Protein AF-A0A959VMY3-F1 (afdb_monomer)

Secondary structure (DSSP, 8-state):
-PPPP--TT----------PPTT-------GGGSS-HHHHHHHTS-SSSTT--S-HHHHHHHHHHHHHHHHHTS---------STTSSHHHHHHHHHHH-

Structure (mmCIF, N/CA/C/O backbone):
data_AF-A0A959VMY3-F1
#
_entry.id   AF-A0A959VMY3-F1
#
loop_
_atom_site.group_PDB
_atom_site.id
_atom_site.type_symbol
_atom_site.label_atom_id
_atom_site.label_alt_id
_atom_site.label_comp_id
_atom_site.label_asym_id
_atom_site.label_entity_id
_atom_site.label_seq_id
_atom_site.pdbx_PDB_ins_code
_atom_site.Cartn_x
_atom_site.Cartn_y
_atom_site.Cartn_z
_atom_site.occupancy
_atom_site.B_iso_or_equiv
_atom_site.auth_seq_id
_atom_site.auth_comp_id
_atom_site.auth_asym_id
_atom_site.auth_atom_id
_atom_site.pdbx_PDB_model_num
ATOM 1 N N . MET A 1 1 ? 7.898 -26.971 -41.465 1.00 43.81 1 MET A N 1
ATOM 2 C CA . MET A 1 1 ? 8.991 -25.988 -41.337 1.00 43.81 1 MET A CA 1
ATOM 3 C C . MET A 1 1 ? 8.464 -24.693 -41.936 1.00 43.81 1 MET A C 1
ATOM 5 O O . MET A 1 1 ? 8.535 -24.526 -43.141 1.00 43.81 1 MET A O 1
ATOM 9 N N . ALA A 1 2 ? 7.748 -23.900 -41.136 1.00 47.84 2 ALA A N 1
ATOM 10 C CA . ALA A 1 2 ? 7.131 -22.653 -41.587 1.00 47.84 2 ALA A CA 1
ATOM 11 C C . ALA A 1 2 ? 8.120 -21.518 -41.306 1.00 47.84 2 ALA A C 1
ATOM 13 O O . ALA A 1 2 ? 8.525 -21.347 -40.156 1.00 47.84 2 ALA A O 1
ATOM 14 N N . GL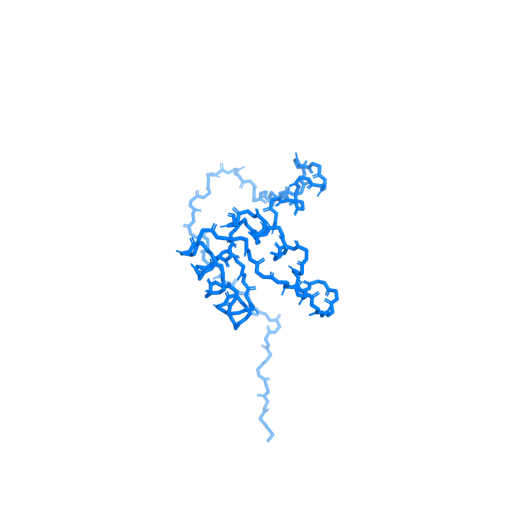U A 1 3 ? 8.557 -20.815 -42.349 1.00 45.34 3 GLU A N 1
ATOM 15 C CA . GLU A 1 3 ? 9.415 -19.640 -42.207 1.00 45.34 3 GLU A CA 1
ATOM 16 C C . GLU A 1 3 ? 8.662 -18.531 -41.462 1.00 45.34 3 GLU A C 1
ATOM 18 O O . GLU A 1 3 ? 7.529 -18.184 -41.799 1.00 45.34 3 GLU A O 1
ATOM 23 N N . LEU A 1 4 ? 9.293 -18.010 -40.410 1.00 60.22 4 LEU A N 1
ATOM 24 C CA . LEU A 1 4 ? 8.824 -16.843 -39.671 1.00 60.22 4 LEU A CA 1
ATOM 25 C C . LEU A 1 4 ? 9.042 -15.590 -40.534 1.00 60.22 4 LEU A C 1
ATOM 27 O O . LEU A 1 4 ? 10.124 -15.445 -41.103 1.00 60.22 4 LEU A O 1
ATOM 31 N N . PRO A 1 5 ? 8.067 -14.671 -40.631 1.00 51.50 5 PRO A N 1
ATOM 32 C CA . PRO A 1 5 ? 8.261 -13.432 -41.371 1.00 51.50 5 PRO A CA 1
ATOM 33 C C . PRO A 1 5 ? 9.288 -12.536 -40.666 1.00 51.50 5 PRO A C 1
ATOM 35 O O . PRO A 1 5 ? 9.206 -12.311 -39.458 1.00 51.50 5 PRO A O 1
ATOM 38 N N . ASP A 1 6 ? 10.239 -12.014 -41.441 1.00 62.25 6 ASP A N 1
ATOM 39 C CA . ASP A 1 6 ? 11.236 -11.041 -40.993 1.00 62.25 6 ASP A CA 1
ATOM 40 C C . ASP A 1 6 ? 10.556 -9.708 -40.628 1.00 62.25 6 ASP A C 1
ATOM 42 O O . ASP A 1 6 ? 9.982 -9.014 -41.470 1.00 62.25 6 ASP A O 1
ATOM 46 N N . ILE A 1 7 ? 10.589 -9.374 -39.337 1.00 61.69 7 ILE A N 1
ATOM 47 C CA . ILE A 1 7 ? 9.989 -8.168 -38.748 1.00 61.69 7 ILE A CA 1
ATOM 48 C C . ILE A 1 7 ? 10.979 -6.996 -38.633 1.00 61.69 7 ILE A C 1
ATOM 50 O O . ILE A 1 7 ? 10.617 -5.954 -38.086 1.00 61.69 7 ILE A O 1
ATOM 54 N N . SER A 1 8 ? 12.199 -7.122 -39.168 1.00 51.56 8 SER A N 1
ATOM 55 C CA . SER A 1 8 ? 13.311 -6.173 -38.975 1.00 51.56 8 SER A CA 1
ATOM 56 C C . SER A 1 8 ? 13.093 -4.763 -39.569 1.00 51.56 8 SER A C 1
ATOM 58 O O . SER A 1 8 ? 13.884 -3.856 -39.334 1.00 51.56 8 SER A O 1
A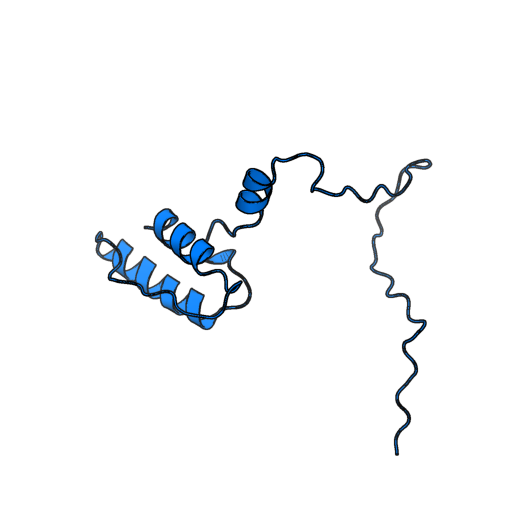TOM 60 N N . GLY A 1 9 ? 11.995 -4.516 -40.294 1.00 47.91 9 GLY A N 1
ATOM 61 C CA . GLY A 1 9 ? 11.716 -3.212 -40.920 1.00 47.91 9 GLY A CA 1
ATOM 62 C C . GLY A 1 9 ? 10.337 -2.616 -40.648 1.00 47.91 9 GLY A C 1
ATOM 63 O O . GLY A 1 9 ? 9.992 -1.595 -41.247 1.00 47.91 9 GLY A O 1
ATOM 64 N N . ARG A 1 10 ? 9.507 -3.230 -39.794 1.00 49.03 10 ARG A N 1
ATOM 65 C CA . ARG A 1 10 ? 8.123 -2.769 -39.605 1.00 49.03 10 ARG A CA 1
ATOM 66 C C . ARG A 1 10 ? 8.086 -1.592 -38.633 1.00 49.03 10 ARG A C 1
ATOM 68 O O . ARG A 1 10 ? 7.921 -1.756 -37.428 1.00 49.03 10 ARG A O 1
ATOM 75 N N . ARG A 1 11 ? 8.253 -0.388 -39.178 1.00 49.00 11 ARG A N 1
ATOM 76 C CA . ARG A 1 11 ? 7.991 0.864 -38.470 1.00 49.00 11 ARG A CA 1
ATOM 77 C C . ARG A 1 11 ? 6.521 0.856 -38.043 1.00 49.00 11 ARG A C 1
ATOM 79 O O . ARG A 1 11 ? 5.631 0.836 -38.887 1.00 49.00 11 ARG A O 1
ATOM 86 N N . ILE A 1 12 ? 6.275 0.768 -36.739 1.00 52.16 12 ILE A N 1
ATOM 87 C CA . ILE A 1 12 ? 4.930 0.876 -36.181 1.00 52.16 12 ILE A CA 1
ATOM 88 C C . ILE A 1 12 ? 4.592 2.362 -36.226 1.00 52.16 12 ILE A C 1
ATOM 90 O O . ILE A 1 12 ? 5.155 3.144 -35.462 1.00 52.16 12 ILE A O 1
ATOM 94 N N . ASP A 1 13 ? 3.734 2.755 -37.164 1.00 45.75 13 ASP A N 1
ATOM 95 C CA . ASP A 1 13 ? 3.171 4.100 -37.205 1.00 45.75 13 ASP A CA 1
ATOM 96 C C . ASP A 1 13 ? 2.230 4.247 -35.995 1.00 45.75 13 ASP A C 1
ATOM 98 O O . ASP A 1 13 ? 1.036 3.956 -36.056 1.00 45.75 13 ASP A O 1
ATOM 102 N N . LEU A 1 14 ? 2.793 4.628 -34.844 1.00 47.72 14 LEU A N 1
ATOM 103 C CA . LEU A 1 14 ? 2.027 5.160 -33.723 1.00 47.72 14 LEU A CA 1
ATOM 104 C C . LEU A 1 14 ? 1.444 6.483 -34.215 1.00 47.72 14 LEU A C 1
ATOM 106 O O . LEU A 1 14 ? 2.169 7.467 -34.333 1.00 47.72 14 LEU A O 1
ATOM 110 N N . GLY A 1 15 ? 0.165 6.472 -34.588 1.00 41.91 15 GLY A N 1
ATOM 111 C CA . GLY A 1 15 ? -0.552 7.652 -35.056 1.00 41.91 15 GLY A CA 1
ATOM 112 C C . GLY A 1 15 ? -0.523 8.759 -34.007 1.00 41.91 15 GLY A C 1
ATOM 113 O O . GLY A 1 15 ? -1.352 8.784 -33.102 1.00 41.91 15 GLY A O 1
ATOM 114 N N . VAL A 1 16 ? 0.435 9.674 -34.139 1.00 51.47 16 VAL A N 1
ATOM 115 C CA . VAL A 1 16 ? 0.421 10.984 -33.492 1.00 51.47 16 VAL A CA 1
ATOM 116 C C . VAL A 1 16 ? -0.057 11.973 -34.552 1.00 51.47 16 VAL A C 1
ATOM 118 O O . VAL A 1 16 ? 0.721 12.731 -35.121 1.00 51.47 16 VAL A O 1
ATOM 121 N N . GLU A 1 17 ? -1.344 11.906 -34.896 1.00 48.12 17 GLU A N 1
ATOM 122 C CA . GLU A 1 17 ? -1.984 12.927 -35.731 1.00 48.12 17 GLU A CA 1
ATOM 123 C C . GLU A 1 17 ? -2.307 14.139 -34.850 1.00 48.12 17 GLU A C 1
ATOM 125 O O . GLU A 1 17 ? -3.426 14.333 -34.383 1.00 48.12 17 GLU A O 1
ATOM 130 N N . GLY A 1 18 ? -1.277 14.932 -34.569 1.00 49.56 18 GLY A N 1
ATOM 131 C CA . GLY A 1 18 ? -1.395 16.271 -34.010 1.00 49.56 18 GLY A CA 1
ATOM 132 C C . GLY A 1 18 ? -0.593 17.217 -34.889 1.00 49.56 18 GLY A C 1
ATOM 133 O O . GLY A 1 18 ? 0.588 16.977 -35.121 1.00 49.56 18 GLY A O 1
ATOM 134 N N . ASP A 1 19 ? -1.248 18.252 -35.407 1.00 55.41 19 ASP A N 1
ATOM 135 C CA . ASP A 1 19 ? -0.644 19.322 -36.203 1.00 55.41 19 ASP A CA 1
ATOM 136 C C . ASP A 1 19 ? 0.524 19.959 -35.428 1.00 55.41 19 ASP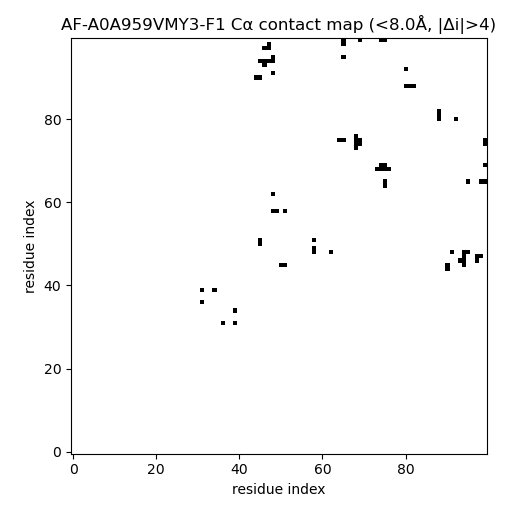 A C 1
ATOM 138 O O . ASP A 1 19 ? 0.316 20.712 -34.474 1.00 55.41 19 ASP A O 1
ATOM 142 N N . LEU A 1 20 ? 1.765 19.602 -35.783 1.00 52.88 20 LEU A N 1
ATOM 143 C CA . LEU A 1 20 ? 2.944 20.289 -35.265 1.00 52.88 20 LEU A CA 1
ATOM 144 C C . LEU A 1 20 ? 3.039 21.652 -35.963 1.00 52.88 20 LEU A C 1
ATOM 146 O O . LEU A 1 20 ? 3.073 21.693 -37.196 1.00 52.88 20 LEU A O 1
ATOM 150 N N . PRO A 1 21 ? 3.155 22.767 -35.219 1.00 55.97 21 PRO A N 1
ATOM 151 C CA . PRO A 1 21 ? 3.376 24.062 -35.839 1.00 55.97 21 PRO A CA 1
ATOM 152 C C . PRO A 1 21 ? 4.680 24.033 -36.660 1.00 55.97 21 PRO A C 1
ATOM 154 O O . PRO A 1 21 ? 5.679 23.451 -36.218 1.00 55.97 21 PRO A O 1
ATOM 157 N N . PRO A 1 22 ? 4.708 24.658 -37.851 1.00 55.50 22 PRO A N 1
ATOM 158 C CA . PRO A 1 22 ? 5.876 24.627 -38.721 1.00 55.50 22 PRO A CA 1
ATOM 159 C C . PRO A 1 22 ? 7.075 25.281 -38.021 1.00 55.50 22 PRO A C 1
ATOM 161 O O . PRO A 1 22 ? 7.045 26.467 -37.697 1.00 55.50 22 PRO A O 1
ATOM 164 N N . GLY A 1 23 ? 8.127 24.492 -37.782 1.00 60.94 23 GLY A N 1
ATOM 165 C CA . GLY A 1 23 ? 9.346 24.912 -37.077 1.00 60.94 23 GLY A CA 1
ATOM 166 C C . GLY A 1 23 ? 9.509 24.354 -35.658 1.00 60.94 23 GLY A C 1
ATOM 167 O O . GLY A 1 23 ? 10.525 24.632 -35.024 1.00 60.94 23 GLY A O 1
ATOM 168 N N . ALA A 1 24 ? 8.560 23.562 -35.154 1.00 56.19 24 ALA A N 1
ATOM 169 C CA . ALA A 1 24 ? 8.766 22.791 -33.933 1.00 56.19 24 ALA A CA 1
ATOM 170 C C . ALA A 1 24 ? 9.557 21.512 -34.248 1.00 56.19 24 ALA A C 1
ATOM 172 O O . ALA A 1 24 ? 9.033 20.558 -34.821 1.00 56.19 24 ALA A O 1
ATOM 173 N N . GLU A 1 25 ? 10.833 21.495 -33.872 1.00 52.78 25 GLU A N 1
ATOM 174 C CA . GLU A 1 25 ? 11.605 20.256 -33.766 1.00 52.78 25 GLU A CA 1
ATOM 175 C C . GLU A 1 25 ? 10.905 19.344 -32.739 1.00 52.78 25 GLU A C 1
ATOM 177 O O . GLU A 1 25 ? 10.522 19.838 -31.672 1.00 52.78 25 GLU A O 1
ATOM 182 N N . PRO A 1 26 ? 10.720 18.037 -32.999 1.00 54.94 26 PRO A N 1
ATOM 183 C CA . PRO A 1 26 ? 10.197 17.121 -31.995 1.00 54.94 26 PRO A CA 1
ATOM 184 C C . PRO A 1 26 ? 11.198 17.022 -30.837 1.00 54.94 26 PRO A C 1
ATOM 186 O O . PRO A 1 26 ? 12.131 16.220 -30.855 1.00 54.94 26 PRO A O 1
ATOM 189 N N . SER A 1 27 ? 11.014 17.849 -29.809 1.00 53.62 27 SER A N 1
ATOM 190 C CA . SER A 1 27 ? 11.748 17.714 -28.561 1.00 53.62 27 SER A CA 1
ATOM 191 C C . SER A 1 27 ? 11.143 16.558 -27.783 1.00 53.62 27 SER A C 1
ATOM 193 O O . SER A 1 27 ? 10.036 16.653 -27.250 1.00 53.62 27 SER A O 1
ATOM 195 N N . VAL A 1 28 ? 11.890 15.459 -27.691 1.00 61.34 28 VAL A N 1
ATOM 196 C CA . VAL A 1 28 ? 11.674 14.465 -26.642 1.00 61.34 28 VAL A CA 1
ATOM 197 C C . VAL A 1 28 ? 11.887 15.201 -25.323 1.00 61.34 28 VAL A C 1
ATOM 199 O O . VAL A 1 28 ? 13.020 15.427 -24.902 1.00 61.34 28 VAL A O 1
ATOM 202 N N . HIS A 1 29 ? 10.798 15.653 -24.704 1.00 55.38 29 HIS A N 1
ATOM 203 C CA . HIS A 1 29 ? 10.843 16.182 -23.353 1.00 55.38 29 HIS A CA 1
ATOM 204 C C . HIS A 1 29 ? 11.181 15.010 -22.437 1.00 55.38 29 HIS A C 1
ATOM 206 O O . HIS A 1 29 ? 10.308 14.228 -22.062 1.00 55.38 29 HIS A O 1
ATOM 212 N N . ASP A 1 30 ? 12.463 14.854 -22.109 1.00 50.44 30 ASP A N 1
ATOM 213 C CA . ASP A 1 30 ? 12.856 13.987 -21.012 1.00 50.44 30 ASP A CA 1
ATOM 214 C C . ASP A 1 30 ? 12.287 14.617 -19.739 1.00 50.44 30 ASP A C 1
ATOM 216 O O . ASP A 1 30 ? 12.830 15.583 -19.199 1.00 50.44 30 ASP A O 1
ATOM 220 N N . ALA A 1 31 ? 11.149 14.096 -19.274 1.00 55.53 31 ALA A N 1
ATOM 221 C CA . ALA A 1 31 ? 10.502 14.531 -18.038 1.00 55.53 31 ALA A CA 1
ATOM 222 C C . ALA A 1 31 ? 11.441 14.432 -16.813 1.00 55.53 31 ALA A C 1
ATOM 224 O O . ALA A 1 31 ? 11.134 14.976 -15.756 1.00 55.53 31 ALA A O 1
ATOM 225 N N . ARG A 1 32 ? 12.609 13.783 -16.959 1.00 54.28 32 ARG A N 1
ATOM 226 C CA . ARG A 1 32 ? 13.691 13.732 -15.969 1.00 54.28 32 ARG A CA 1
ATOM 227 C C . ARG A 1 32 ? 14.384 15.069 -15.705 1.00 54.28 32 ARG A C 1
ATOM 229 O O . ARG A 1 32 ? 15.000 15.209 -14.658 1.00 54.28 32 ARG A O 1
ATOM 236 N N . ALA A 1 33 ? 14.328 16.044 -16.612 1.00 53.62 33 ALA A N 1
ATOM 237 C CA . ALA A 1 33 ? 15.198 17.222 -16.513 1.00 53.62 33 ALA A CA 1
ATOM 238 C C . ALA A 1 33 ? 14.746 18.290 -15.492 1.00 53.62 33 ALA A C 1
ATOM 240 O O . ALA A 1 33 ? 15.498 19.231 -15.244 1.00 53.62 33 ALA A O 1
ATOM 241 N N . ALA A 1 34 ? 13.541 18.184 -14.918 1.00 59.31 34 ALA A N 1
ATOM 242 C CA . ALA A 1 34 ? 12.938 19.274 -14.139 1.00 59.31 34 ALA A CA 1
ATOM 243 C C . ALA A 1 34 ? 12.753 18.993 -12.638 1.00 59.31 34 ALA A C 1
ATOM 245 O O . ALA A 1 34 ? 12.551 19.941 -11.881 1.00 59.31 34 ALA A O 1
ATOM 246 N N . LEU A 1 35 ? 12.819 17.735 -12.193 1.00 56.59 35 LEU A N 1
ATOM 247 C CA . LEU A 1 35 ? 12.516 17.355 -10.810 1.00 56.59 35 LEU A CA 1
ATOM 248 C C . LEU A 1 35 ? 13.721 16.666 -10.157 1.00 56.59 35 LEU A C 1
ATOM 250 O O . LEU A 1 35 ? 14.350 15.826 -10.800 1.00 56.59 35 LEU A O 1
ATOM 254 N N . PRO A 1 36 ? 14.039 16.967 -8.884 1.00 73.50 36 PRO A N 1
ATOM 255 C CA . PRO A 1 36 ? 14.953 16.148 -8.095 1.00 73.50 36 PRO A CA 1
ATOM 256 C C . PRO A 1 36 ? 14.542 14.670 -8.167 1.00 73.50 36 PRO A C 1
ATOM 258 O O . PRO A 1 36 ? 13.353 14.368 -8.067 1.00 73.50 36 PRO A O 1
ATOM 261 N N . ASP A 1 37 ? 15.497 13.741 -8.270 1.00 64.81 37 ASP A N 1
ATOM 262 C CA . ASP A 1 37 ? 15.223 12.297 -8.430 1.00 64.81 37 ASP A CA 1
ATOM 263 C C . ASP A 1 37 ? 14.216 11.740 -7.404 1.00 64.81 37 ASP A C 1
ATOM 265 O O . ASP A 1 37 ? 13.401 10.879 -7.724 1.00 64.81 37 ASP A O 1
ATOM 269 N N . GLN A 1 38 ? 14.223 12.265 -6.173 1.00 63.41 38 GLN A N 1
ATOM 270 C CA . GLN A 1 38 ? 13.261 11.890 -5.128 1.00 63.41 38 GLN A CA 1
ATOM 271 C C . GLN A 1 38 ? 11.826 12.354 -5.411 1.00 63.41 38 GLN A C 1
ATOM 273 O O . GLN A 1 38 ? 10.869 11.683 -5.025 1.00 63.41 38 GLN A O 1
ATOM 278 N N . GLU A 1 39 ? 11.663 13.515 -6.036 1.00 62.72 39 GLU A N 1
ATOM 279 C CA . GLU A 1 39 ? 10.362 14.085 -6.384 1.00 62.72 39 GLU A CA 1
ATOM 280 C C . GLU A 1 39 ? 9.775 13.375 -7.606 1.00 62.72 39 GLU A C 1
ATOM 282 O O . GLU A 1 39 ? 8.589 13.038 -7.617 1.00 62.72 39 GLU A O 1
ATOM 287 N N . LEU A 1 40 ? 10.629 13.013 -8.566 1.00 64.50 40 LEU A N 1
ATOM 288 C CA . LEU A 1 40 ? 10.247 12.168 -9.693 1.00 64.50 40 LEU A CA 1
ATOM 289 C C . LEU A 1 40 ? 9.838 10.758 -9.232 1.00 64.50 40 LEU A C 1
ATOM 291 O O . LEU A 1 40 ? 8.787 10.260 -9.627 1.00 64.50 40 LEU A O 1
ATOM 295 N N . ASP A 1 41 ? 10.612 10.133 -8.341 1.00 68.50 41 ASP A N 1
ATOM 296 C CA . ASP A 1 41 ? 10.304 8.802 -7.800 1.00 68.50 41 ASP A CA 1
ATOM 297 C C . ASP A 1 41 ? 9.021 8.787 -6.946 1.00 68.50 41 ASP A C 1
ATOM 299 O O . ASP A 1 41 ? 8.315 7.781 -6.889 1.00 68.50 41 ASP A O 1
ATOM 303 N N . ARG A 1 42 ? 8.660 9.910 -6.309 1.00 68.31 42 ARG A N 1
ATOM 304 C CA . ARG A 1 42 ? 7.335 10.075 -5.685 1.00 68.31 42 ARG A CA 1
ATOM 305 C C . ARG A 1 42 ? 6.230 10.215 -6.725 1.00 68.31 42 ARG A C 1
ATOM 307 O O . ARG A 1 42 ? 5.206 9.560 -6.577 1.00 68.31 42 ARG A O 1
ATOM 314 N N . SER A 1 43 ? 6.447 11.012 -7.770 1.00 69.69 43 SER A N 1
ATOM 315 C CA . SER A 1 43 ? 5.471 11.214 -8.848 1.00 69.69 43 SER A CA 1
ATOM 316 C C . SER A 1 43 ? 5.158 9.935 -9.633 1.00 69.69 43 SER A C 1
ATOM 318 O O . SER A 1 43 ? 4.082 9.840 -10.216 1.00 69.69 43 SER A O 1
ATOM 320 N N . LEU A 1 44 ? 6.084 8.973 -9.682 1.00 79.31 44 LEU A N 1
ATOM 321 C CA . LEU A 1 44 ? 5.896 7.694 -10.375 1.00 79.31 44 LEU A CA 1
ATOM 322 C C . LEU A 1 44 ? 5.189 6.633 -9.523 1.00 79.31 44 LEU A C 1
ATOM 324 O O . LEU A 1 44 ? 4.788 5.594 -10.051 1.00 79.31 44 LEU A O 1
ATOM 328 N N . ARG A 1 45 ? 5.052 6.849 -8.208 1.00 85.31 45 ARG A N 1
ATOM 329 C CA . ARG A 1 45 ? 4.340 5.904 -7.346 1.00 85.31 45 ARG 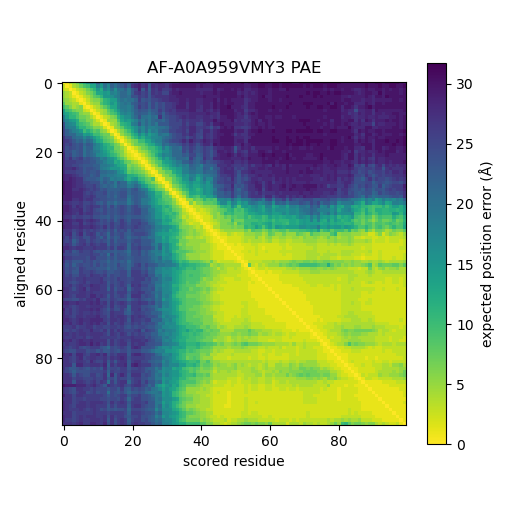A CA 1
ATOM 330 C C . ARG A 1 45 ? 2.835 6.135 -7.476 1.00 85.31 45 ARG A C 1
ATOM 332 O O . ARG A 1 45 ? 2.392 7.270 -7.322 1.00 85.31 45 ARG A O 1
ATOM 339 N N . PRO A 1 46 ? 2.051 5.072 -7.705 1.00 86.44 46 PRO A N 1
ATOM 340 C CA . PRO A 1 46 ? 0.601 5.183 -7.738 1.00 86.44 46 PRO A CA 1
ATOM 341 C C . PRO A 1 46 ? 0.080 5.728 -6.396 1.00 86.44 46 PRO A C 1
ATOM 343 O O . PRO A 1 46 ? 0.479 5.205 -5.350 1.00 86.44 46 PRO A O 1
ATOM 346 N N . PRO A 1 47 ? -0.751 6.788 -6.408 1.00 87.06 47 PRO A N 1
ATOM 347 C CA . PRO A 1 47 ? -1.246 7.417 -5.187 1.00 87.06 47 PRO A CA 1
ATOM 348 C C . PRO A 1 47 ? -2.406 6.643 -4.558 1.00 87.06 47 PRO A C 1
ATOM 350 O O . PRO A 1 47 ? -2.596 6.730 -3.348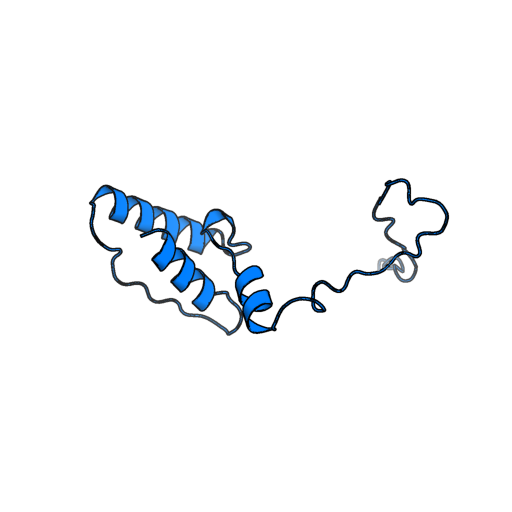 1.00 87.06 47 PRO A O 1
ATOM 353 N N . THR A 1 48 ? -3.158 5.886 -5.360 1.00 91.88 48 THR A N 1
ATOM 354 C CA . THR A 1 48 ? -4.283 5.066 -4.902 1.00 91.88 48 THR A CA 1
ATOM 355 C C . THR A 1 48 ? -4.100 3.608 -5.296 1.00 91.88 48 THR A C 1
ATOM 357 O O . THR A 1 48 ? -3.303 3.266 -6.178 1.00 91.88 48 THR A O 1
ATOM 360 N N . LEU A 1 49 ? -4.876 2.734 -4.662 1.00 92.06 49 LEU A N 1
ATOM 361 C CA . LEU A 1 49 ? -4.906 1.317 -4.987 1.00 92.06 49 LEU A CA 1
ATOM 362 C C . LEU A 1 49 ? -5.434 1.071 -6.404 1.00 92.06 49 LEU A C 1
ATOM 364 O O . LEU A 1 49 ? -4.968 0.152 -7.074 1.00 92.06 49 LEU A O 1
ATOM 368 N N . ALA A 1 50 ? -6.342 1.926 -6.885 1.00 89.88 50 ALA A N 1
ATOM 369 C CA . ALA A 1 50 ? -6.877 1.870 -8.245 1.00 89.88 50 ALA A CA 1
ATOM 370 C C . ALA A 1 50 ? -5.827 2.214 -9.318 1.00 89.88 50 ALA A C 1
ATOM 372 O O . ALA A 1 50 ? -5.903 1.707 -10.436 1.00 89.88 50 ALA A O 1
ATOM 373 N N . ASP A 1 51 ? -4.823 3.025 -8.972 1.00 90.19 51 ASP A N 1
ATOM 374 C CA . ASP A 1 51 ? -3.712 3.375 -9.866 1.00 90.19 51 ASP A CA 1
ATOM 375 C C . ASP A 1 51 ? -2.609 2.298 -9.888 1.00 90.19 51 ASP A C 1
ATOM 377 O O . ASP A 1 51 ? -1.672 2.364 -10.691 1.00 90.19 51 ASP A O 1
ATOM 381 N N . PHE A 1 52 ? -2.680 1.292 -9.007 1.00 91.44 52 PHE A N 1
ATOM 382 C CA . PHE A 1 52 ? -1.678 0.234 -8.921 1.00 91.44 52 PHE A CA 1
ATOM 383 C C . PHE A 1 52 ? -1.896 -0.838 -10.001 1.00 91.44 52 PHE A C 1
ATOM 385 O O . PHE A 1 52 ? -2.781 -1.687 -9.919 1.00 91.44 52 PHE A O 1
ATOM 392 N N . VAL A 1 53 ? -1.040 -0.832 -11.024 1.00 86.56 53 VAL A N 1
ATOM 393 C CA . VAL A 1 53 ? -1.149 -1.735 -12.181 1.00 86.56 53 VAL A CA 1
ATOM 394 C C . VAL A 1 53 ? -0.464 -3.097 -11.977 1.00 86.56 53 VAL A C 1
ATOM 396 O O . VAL A 1 53 ? 0.497 -3.239 -11.221 1.00 86.56 53 VAL A O 1
ATOM 399 N N . ASN A 1 54 ? -0.906 -4.098 -12.748 1.00 82.31 54 ASN A N 1
ATOM 400 C CA . ASN A 1 54 ? -0.274 -5.419 -12.927 1.00 82.31 54 ASN A CA 1
ATOM 401 C C . ASN A 1 54 ? -0.296 -6.407 -11.743 1.00 82.31 54 ASN A C 1
ATOM 403 O O . ASN A 1 54 ? 0.353 -7.448 -11.826 1.00 82.31 54 ASN A O 1
ATOM 407 N N . GLN A 1 55 ? -1.068 -6.169 -10.679 1.00 88.25 55 GLN A N 1
ATOM 408 C CA . GLN A 1 55 ? -1.246 -7.149 -9.591 1.00 88.25 55 GLN A CA 1
ATOM 409 C C . GLN A 1 55 ? -2.700 -7.213 -9.096 1.00 88.25 55 GLN A C 1
ATOM 411 O O . GLN A 1 55 ? -2.943 -7.166 -7.893 1.00 88.25 55 GLN A O 1
ATOM 416 N N . ALA A 1 56 ? -3.648 -7.367 -10.032 1.00 89.50 56 ALA A N 1
ATOM 417 C CA . ALA A 1 56 ? -5.096 -7.323 -9.779 1.00 89.50 56 ALA A CA 1
ATOM 418 C C . ALA A 1 56 ? -5.539 -8.184 -8.584 1.00 89.50 56 ALA A C 1
ATOM 420 O O . ALA A 1 56 ? -6.249 -7.719 -7.708 1.00 89.50 56 ALA A O 1
ATOM 421 N N . GLN A 1 57 ? -5.042 -9.419 -8.481 1.00 90.81 57 GLN A N 1
ATOM 422 C C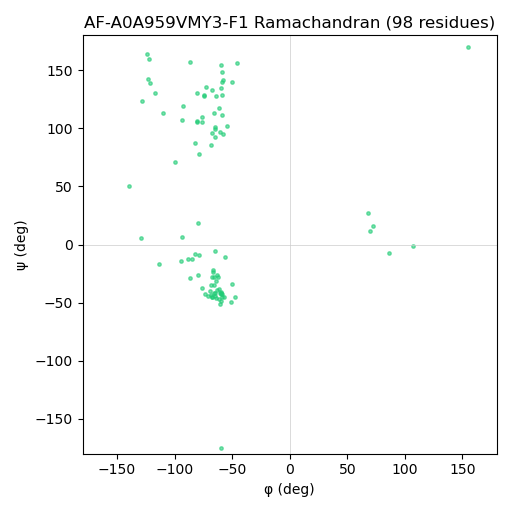A . GLN A 1 57 ? -5.410 -10.301 -7.371 1.00 90.81 57 GLN A CA 1
ATOM 423 C C . GLN A 1 57 ? -5.044 -9.719 -5.994 1.00 90.81 57 GLN A C 1
ATOM 425 O O . GLN A 1 57 ? -5.822 -9.835 -5.049 1.00 90.81 57 GLN A O 1
ATOM 430 N N . VAL A 1 58 ? -3.856 -9.122 -5.870 1.00 90.69 58 VAL A N 1
ATOM 431 C CA . VAL A 1 58 ? -3.370 -8.554 -4.604 1.00 90.69 58 VAL A CA 1
ATOM 432 C C . VAL A 1 58 ? -4.107 -7.256 -4.298 1.00 90.69 58 VAL A C 1
ATOM 434 O O . VAL A 1 58 ? -4.515 -7.048 -3.157 1.00 90.69 58 VAL A O 1
ATOM 437 N N . THR A 1 59 ? -4.309 -6.406 -5.306 1.00 91.69 59 THR A N 1
ATOM 438 C CA . THR A 1 59 ? -5.044 -5.146 -5.149 1.00 91.69 59 THR A CA 1
ATOM 439 C C . THR A 1 59 ? -6.507 -5.390 -4.798 1.00 91.69 59 THR A C 1
ATOM 441 O O . THR A 1 59 ? -7.009 -4.750 -3.885 1.00 91.69 59 THR A O 1
ATOM 444 N N . ASP A 1 60 ? -7.171 -6.364 -5.422 1.00 93.31 60 ASP A N 1
ATOM 445 C CA . ASP A 1 60 ? -8.575 -6.687 -5.147 1.00 93.31 60 ASP A CA 1
ATOM 446 C C . ASP A 1 60 ? -8.757 -7.210 -3.719 1.00 93.31 60 ASP A C 1
ATOM 448 O O . ASP A 1 60 ? -9.662 -6.787 -3.000 1.00 93.31 60 ASP A O 1
ATOM 452 N N . GLN A 1 61 ? -7.873 -8.108 -3.270 1.00 92.94 61 GLN A N 1
ATOM 453 C CA . GLN A 1 61 ? -7.895 -8.592 -1.888 1.00 92.94 61 GLN A CA 1
ATOM 454 C C . GLN A 1 61 ? -7.667 -7.454 -0.895 1.00 92.94 61 GLN A C 1
ATOM 456 O O . GLN A 1 61 ? -8.405 -7.329 0.082 1.00 92.94 61 GLN A O 1
ATOM 461 N N . LEU A 1 62 ? -6.663 -6.615 -1.149 1.00 93.88 62 LEU A N 1
ATOM 462 C CA . LEU A 1 62 ? -6.343 -5.486 -0.286 1.00 93.88 62 LEU A CA 1
ATOM 463 C C . LEU A 1 62 ? -7.492 -4.470 -0.227 1.00 93.88 62 LEU A C 1
ATOM 465 O O . LEU A 1 62 ? -7.811 -4.004 0.864 1.00 93.88 62 LEU A O 1
ATOM 469 N N . ALA A 1 63 ? -8.162 -4.203 -1.350 1.00 94.31 63 ALA A N 1
ATOM 470 C CA . ALA A 1 63 ? -9.332 -3.330 -1.413 1.00 94.31 63 ALA A CA 1
ATOM 471 C C . ALA A 1 63 ? -10.456 -3.838 -0.500 1.00 94.31 63 ALA A C 1
ATOM 473 O O . ALA A 1 63 ? -11.016 -3.073 0.280 1.00 94.31 63 ALA A O 1
ATOM 474 N N . VAL A 1 64 ? -10.740 -5.146 -0.529 1.00 95.00 64 VAL A N 1
ATOM 475 C CA . VAL A 1 64 ? -11.741 -5.761 0.358 1.00 95.00 64 VAL A CA 1
ATOM 476 C C . VAL A 1 64 ? -11.368 -5.581 1.832 1.00 95.00 64 VAL A C 1
ATOM 478 O O . VAL A 1 64 ? -12.240 -5.271 2.643 1.00 95.00 64 VAL A O 1
ATOM 481 N N . PHE A 1 65 ? -10.092 -5.746 2.197 1.00 94.31 65 PHE A N 1
ATOM 482 C CA . PHE A 1 65 ? -9.649 -5.560 3.582 1.00 94.31 65 PHE A CA 1
ATOM 483 C C . PHE A 1 65 ? -9.732 -4.100 4.040 1.00 94.31 65 PHE A C 1
ATOM 485 O O . PHE A 1 65 ? -10.216 -3.851 5.145 1.00 94.31 65 PHE A O 1
ATOM 492 N N . ILE A 1 66 ? -9.303 -3.155 3.199 1.00 94.31 66 ILE A N 1
ATOM 493 C CA . ILE A 1 66 ? -9.381 -1.714 3.478 1.00 94.31 66 ILE A CA 1
ATOM 494 C C . ILE A 1 66 ? -10.840 -1.300 3.668 1.00 94.31 66 ILE A C 1
ATOM 496 O O . ILE A 1 66 ? -11.185 -0.731 4.702 1.00 94.31 66 ILE A O 1
ATOM 500 N N . GLU A 1 67 ? -11.723 -1.656 2.736 1.00 94.81 67 GLU A N 1
ATOM 501 C CA . GLU A 1 67 ? -13.146 -1.314 2.828 1.00 94.81 67 GLU A CA 1
ATOM 502 C C . GLU A 1 67 ? -13.807 -1.937 4.063 1.00 94.81 67 GLU A C 1
ATOM 504 O O . GLU A 1 67 ? -14.594 -1.286 4.754 1.00 94.81 67 GLU A O 1
ATOM 509 N N . ALA A 1 68 ? -13.440 -3.172 4.413 1.00 95.19 68 ALA A N 1
ATOM 510 C CA . ALA A 1 68 ? -13.938 -3.811 5.622 1.00 95.19 68 ALA A CA 1
ATOM 511 C C . ALA A 1 68 ? -13.453 -3.106 6.902 1.00 95.19 68 ALA A C 1
ATOM 513 O O . ALA A 1 68 ? -14.244 -2.958 7.835 1.00 95.19 68 ALA A O 1
ATOM 514 N N . ALA A 1 69 ? -12.184 -2.691 6.975 1.00 95.62 69 ALA A N 1
ATOM 515 C CA . ALA A 1 69 ? -11.626 -1.982 8.129 1.00 95.62 69 ALA A CA 1
ATOM 516 C C . ALA A 1 69 ? -12.244 -0.580 8.280 1.00 95.62 69 ALA A C 1
ATOM 518 O O . ALA A 1 69 ? -12.743 -0.227 9.352 1.00 95.62 69 ALA A O 1
ATOM 519 N N . ARG A 1 70 ? -12.352 0.165 7.171 1.00 94.19 70 ARG A N 1
ATOM 520 C CA . ARG A 1 70 ? -13.031 1.470 7.115 1.00 94.19 70 ARG A CA 1
ATOM 521 C C . ARG A 1 70 ? -14.497 1.369 7.526 1.00 94.19 70 ARG A C 1
ATOM 523 O O . ARG A 1 70 ? -14.963 2.186 8.316 1.00 94.19 70 ARG A O 1
ATOM 530 N N . GLY A 1 71 ? -15.209 0.339 7.065 1.00 96.06 71 GLY A N 1
ATOM 531 C CA . GLY A 1 71 ? -16.600 0.083 7.447 1.00 96.06 71 GLY A CA 1
ATOM 532 C C . GLY A 1 71 ? -16.792 -0.195 8.943 1.00 96.06 71 GLY A C 1
ATOM 533 O O . GLY A 1 71 ? -17.853 0.103 9.490 1.00 96.06 71 GLY A O 1
ATOM 534 N N . ARG A 1 72 ? -15.767 -0.729 9.618 1.00 96.38 72 ARG A N 1
ATOM 535 C CA . ARG A 1 72 ? -15.752 -0.941 11.075 1.00 96.38 72 ARG A CA 1
ATOM 536 C C . ARG A 1 72 ? -15.232 0.271 11.858 1.00 96.38 72 ARG A C 1
ATOM 538 O O . ARG A 1 72 ? -15.425 0.321 13.069 1.00 96.38 72 ARG A O 1
ATOM 545 N N . GLY A 1 73 ? -14.621 1.251 11.188 1.00 94.94 73 GLY A N 1
ATOM 546 C CA . GLY A 1 73 ? -13.999 2.411 11.830 1.00 94.94 73 GLY A CA 1
ATOM 547 C C . GLY A 1 73 ? -12.752 2.050 12.641 1.00 94.94 73 GLY A C 1
ATOM 548 O O . GLY A 1 73 ? -12.437 2.732 13.615 1.00 94.94 73 GLY A O 1
ATOM 549 N N . GLU A 1 74 ? -12.065 0.972 12.266 1.00 94.81 74 GLU A N 1
ATOM 550 C CA . GLU A 1 74 ? -10.854 0.498 12.932 1.00 94.81 74 GLU A CA 1
ATOM 551 C C . GLU A 1 74 ? -9.671 0.434 11.954 1.00 94.81 74 GLU A C 1
ATOM 553 O O . GLU A 1 74 ? -9.877 0.397 10.737 1.00 94.81 74 GLU A O 1
ATOM 558 N N . PRO A 1 75 ? -8.424 0.433 12.458 1.00 93.06 75 PRO A N 1
ATOM 559 C CA . PRO A 1 75 ? -7.252 0.262 11.612 1.00 93.06 75 PRO A CA 1
ATOM 560 C C . PRO A 1 75 ? -7.282 -1.067 10.854 1.00 93.06 75 PRO A C 1
ATOM 562 O O . PRO A 1 75 ? -7.857 -2.051 11.317 1.00 93.06 75 PRO A O 1
ATOM 565 N N . LEU A 1 76 ? -6.591 -1.111 9.715 1.00 93.25 76 LEU A N 1
ATOM 566 C CA . LEU A 1 76 ? -6.337 -2.356 9.008 1.00 93.25 76 LEU A CA 1
ATOM 567 C C . LEU A 1 76 ? -5.598 -3.315 9.946 1.00 93.25 76 LEU A C 1
ATOM 569 O O . LEU A 1 76 ? -4.696 -2.905 10.685 1.00 93.25 76 LEU A O 1
ATOM 573 N N . ASP A 1 77 ? -5.950 -4.594 9.872 1.00 88.12 77 ASP A N 1
ATOM 574 C CA . ASP A 1 77 ? -5.190 -5.656 10.520 1.00 88.12 77 ASP A CA 1
ATOM 575 C C . ASP A 1 77 ? -3.738 -5.714 9.996 1.00 88.12 77 ASP A C 1
ATOM 577 O O . ASP A 1 77 ? -3.252 -4.885 9.223 1.00 88.12 77 ASP A O 1
ATOM 581 N N . HIS A 1 78 ? -2.984 -6.714 10.437 1.00 92.50 78 HIS A N 1
ATOM 582 C CA . HIS A 1 78 ? -1.570 -6.830 10.099 1.00 92.50 78 HIS A CA 1
ATOM 583 C C . HIS A 1 78 ? -1.374 -7.285 8.648 1.00 92.50 78 HIS A C 1
ATOM 585 O O . HIS A 1 78 ? -1.890 -8.323 8.235 1.00 92.50 78 HIS A O 1
ATOM 591 N N . VAL A 1 79 ? -0.554 -6.547 7.894 1.00 91.50 79 VAL A N 1
ATOM 592 C CA . VAL A 1 79 ? -0.218 -6.860 6.498 1.00 91.50 79 VAL A CA 1
ATOM 593 C C . VAL A 1 79 ? 1.277 -7.136 6.356 1.00 91.50 79 VAL A C 1
ATOM 595 O O . VAL A 1 79 ? 2.113 -6.340 6.779 1.00 91.50 79 VAL A O 1
ATOM 598 N N . LEU A 1 80 ? 1.619 -8.252 5.706 1.00 93.81 80 LEU A N 1
ATOM 599 C CA . LEU A 1 80 ? 2.983 -8.583 5.297 1.00 93.81 80 LEU A CA 1
ATOM 600 C C . LEU A 1 80 ? 3.100 -8.505 3.772 1.00 93.81 80 LEU A C 1
ATOM 602 O O . LEU A 1 80 ? 2.543 -9.332 3.055 1.00 93.81 80 LEU A O 1
ATOM 606 N N . LEU A 1 81 ? 3.878 -7.545 3.274 1.00 92.25 81 LEU A N 1
ATOM 607 C CA . LEU A 1 81 ? 4.181 -7.417 1.848 1.00 92.25 81 LEU A CA 1
ATOM 608 C C . LEU A 1 81 ? 5.496 -8.139 1.534 1.00 92.25 81 LEU A C 1
ATOM 610 O O . LEU A 1 81 ? 6.576 -7.658 1.882 1.00 92.25 81 LEU A O 1
ATOM 614 N N . ALA A 1 82 ? 5.418 -9.286 0.859 1.00 92.50 82 ALA A N 1
ATOM 615 C CA . ALA A 1 82 ? 6.570 -10.128 0.539 1.00 92.50 82 ALA A CA 1
ATOM 616 C C . ALA A 1 82 ? 6.706 -10.364 -0.972 1.00 92.50 82 ALA A C 1
ATOM 618 O O . ALA A 1 82 ? 5.719 -10.530 -1.681 1.00 92.50 82 ALA A O 1
ATOM 619 N N . GLY A 1 83 ? 7.946 -10.386 -1.469 1.00 89.50 83 GLY A N 1
ATOM 620 C CA . GLY A 1 83 ? 8.242 -10.699 -2.868 1.00 89.50 83 GLY A CA 1
ATOM 621 C C . GLY A 1 83 ? 9.560 -10.099 -3.379 1.00 89.50 83 GLY A C 1
ATOM 622 O O . GLY A 1 83 ? 10.147 -9.245 -2.701 1.00 89.50 83 GLY A O 1
ATOM 623 N N . PRO A 1 84 ? 10.015 -10.508 -4.581 1.00 90.62 84 PRO A N 1
ATOM 624 C CA . PRO A 1 84 ? 11.189 -9.966 -5.278 1.00 90.62 84 PRO A CA 1
ATOM 625 C C . PRO A 1 84 ? 11.280 -8.425 -5.308 1.00 90.62 84 PRO A C 1
ATOM 627 O O . PRO A 1 84 ? 10.261 -7.733 -5.163 1.00 90.62 84 PRO A O 1
ATOM 630 N N . PRO A 1 85 ? 12.483 -7.838 -5.469 1.00 91.56 85 PRO A N 1
ATOM 631 C CA . PRO A 1 85 ? 12.634 -6.388 -5.617 1.00 91.56 85 PRO A CA 1
ATOM 632 C C . PRO A 1 85 ? 11.847 -5.870 -6.833 1.00 91.56 85 PRO A C 1
ATOM 634 O O . PRO A 1 85 ? 11.669 -6.583 -7.813 1.00 91.56 85 PRO A O 1
ATOM 637 N N . GLY A 1 86 ? 11.347 -4.632 -6.758 1.00 86.94 86 GLY A N 1
ATOM 638 C CA . GLY A 1 86 ? 10.622 -3.989 -7.866 1.00 86.94 86 GLY A CA 1
ATOM 639 C C . GLY A 1 86 ? 9.114 -4.263 -7.950 1.00 86.94 86 GLY A C 1
ATOM 640 O O . GLY A 1 86 ? 8.431 -3.592 -8.708 1.00 86.94 86 GLY A O 1
ATOM 641 N N . LEU A 1 87 ? 8.549 -5.158 -7.131 1.00 87.94 87 LEU A N 1
ATOM 642 C CA . LEU A 1 87 ? 7.108 -5.485 -7.155 1.00 87.94 87 LEU A CA 1
ATOM 643 C C . LEU A 1 87 ? 6.189 -4.481 -6.433 1.00 87.94 87 LEU A C 1
ATOM 645 O O . LEU A 1 87 ? 5.073 -4.818 -6.055 1.00 87.94 87 LEU A O 1
ATOM 649 N N . GLY A 1 88 ? 6.651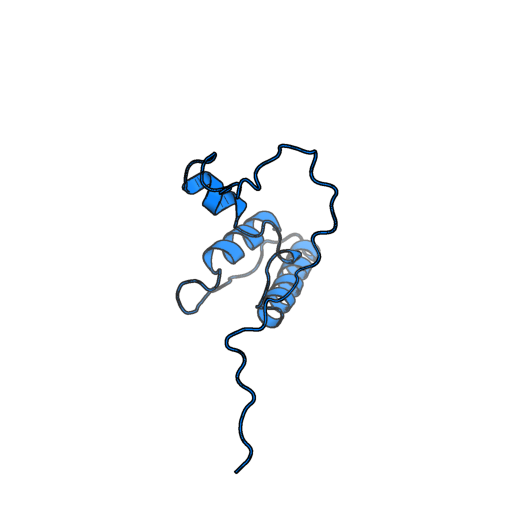 -3.258 -6.173 1.00 89.75 88 GLY A N 1
ATOM 650 C CA . GLY A 1 88 ? 5.786 -2.217 -5.607 1.00 89.75 88 GLY A CA 1
ATOM 651 C C . GLY A 1 88 ? 5.403 -2.383 -4.129 1.00 89.75 88 GLY A C 1
ATOM 652 O O . GLY A 1 88 ? 4.512 -1.683 -3.675 1.00 89.75 88 GLY A O 1
ATOM 653 N N . LYS A 1 89 ? 6.092 -3.227 -3.345 1.00 94.06 89 LYS A N 1
ATOM 654 C CA . LYS A 1 89 ? 5.836 -3.408 -1.894 1.00 94.06 89 LYS A CA 1
ATOM 655 C C . LYS A 1 89 ? 5.804 -2.086 -1.114 1.00 94.06 89 LYS A C 1
ATOM 657 O O . LYS A 1 89 ? 4.876 -1.820 -0.368 1.00 94.06 89 LYS A O 1
ATOM 662 N N . THR A 1 90 ? 6.812 -1.237 -1.304 1.00 92.69 90 THR A N 1
ATOM 663 C CA . THR A 1 90 ? 6.862 0.080 -0.649 1.00 92.69 90 THR A CA 1
ATOM 664 C C . THR A 1 90 ? 5.738 0.994 -1.135 1.00 92.69 90 THR A C 1
ATOM 666 O O . THR A 1 90 ? 5.208 1.773 -0.356 1.00 92.69 90 THR A O 1
ATOM 669 N N . SER A 1 91 ? 5.354 0.891 -2.410 1.00 92.38 91 SER A N 1
ATOM 670 C CA . SER A 1 91 ? 4.242 1.665 -2.966 1.00 92.38 91 SER A CA 1
ATOM 671 C C . SER A 1 91 ? 2.907 1.222 -2.365 1.00 92.38 91 SER A C 1
ATOM 673 O O . SER A 1 91 ? 2.162 2.069 -1.898 1.00 92.38 91 SER A O 1
ATOM 675 N N . LEU A 1 92 ? 2.655 -0.088 -2.264 1.00 93.38 92 LEU A N 1
ATOM 676 C CA . LEU A 1 92 ? 1.469 -0.640 -1.604 1.00 93.38 92 LEU A CA 1
ATOM 677 C C . LEU A 1 92 ? 1.384 -0.226 -0.131 1.00 93.38 92 LEU A C 1
ATOM 679 O O . LEU A 1 92 ? 0.316 0.160 0.320 1.00 93.38 92 LEU A O 1
ATOM 683 N N . ALA A 1 93 ? 2.497 -0.235 0.610 1.00 93.12 93 ALA A N 1
ATOM 684 C CA . ALA A 1 93 ? 2.504 0.235 1.998 1.00 93.12 93 ALA A CA 1
ATOM 685 C C . ALA A 1 93 ? 2.077 1.710 2.121 1.00 93.12 93 ALA A C 1
ATOM 687 O O . ALA A 1 93 ? 1.313 2.055 3.019 1.00 93.12 93 ALA A O 1
ATOM 688 N N . ASN A 1 94 ? 2.540 2.567 1.206 1.00 92.50 94 ASN A N 1
ATOM 689 C CA . ASN A 1 94 ? 2.149 3.977 1.185 1.00 92.50 94 ASN A CA 1
ATOM 690 C C . ASN A 1 94 ? 0.682 4.166 0.788 1.00 92.50 94 ASN A C 1
ATOM 692 O O . ASN A 1 94 ? 0.009 4.995 1.388 1.00 92.50 94 ASN A O 1
ATOM 696 N N . ILE A 1 95 ? 0.187 3.390 -0.181 1.00 93.00 95 ILE A N 1
ATOM 697 C CA . ILE A 1 95 ? -1.227 3.401 -0.578 1.00 93.00 95 ILE A CA 1
ATOM 698 C C . ILE A 1 95 ? -2.110 3.023 0.613 1.00 93.00 95 ILE A C 1
ATOM 700 O O . ILE A 1 95 ? -3.040 3.751 0.936 1.00 93.00 95 ILE A O 1
ATOM 704 N N . VAL A 1 96 ? -1.777 1.940 1.324 1.00 92.94 96 VAL A N 1
ATOM 705 C CA . VAL A 1 96 ? -2.517 1.523 2.527 1.00 92.94 96 VAL A CA 1
ATOM 706 C C . VAL A 1 96 ? -2.539 2.636 3.570 1.00 92.94 96 VAL A C 1
ATOM 708 O O . VAL A 1 96 ? -3.589 2.9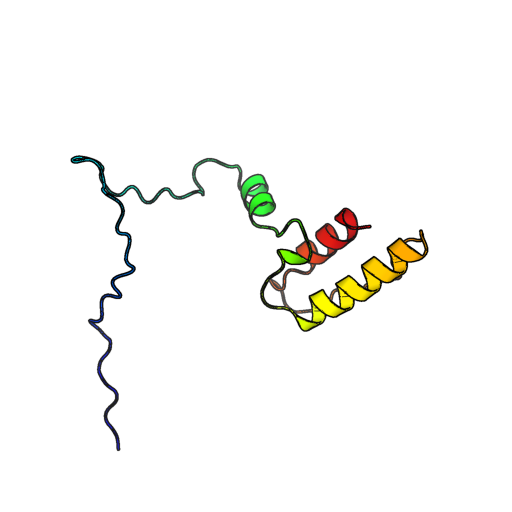27 4.125 1.00 92.94 96 VAL A O 1
ATOM 711 N N . ALA A 1 97 ? -1.402 3.286 3.821 1.00 91.81 97 ALA A N 1
ATOM 712 C CA . ALA A 1 97 ? -1.335 4.388 4.777 1.00 91.81 97 ALA A CA 1
ATOM 713 C C . ALA A 1 97 ? -2.131 5.633 4.342 1.00 91.81 97 ALA A C 1
ATOM 715 O O . ALA A 1 97 ? -2.485 6.440 5.195 1.00 91.81 97 ALA A O 1
ATOM 716 N N . ALA A 1 98 ? -2.371 5.814 3.041 1.00 91.25 98 ALA A N 1
ATOM 717 C CA . ALA A 1 98 ? -3.137 6.933 2.503 1.00 91.25 98 ALA A CA 1
ATOM 718 C C . ALA A 1 98 ? -4.654 6.668 2.468 1.00 91.25 98 ALA A C 1
ATOM 720 O O . ALA A 1 98 ? -5.430 7.619 2.541 1.00 91.25 98 ALA A O 1
ATOM 721 N N . GLU A 1 99 ? -5.076 5.407 2.330 1.00 91.06 99 GLU A N 1
ATOM 722 C C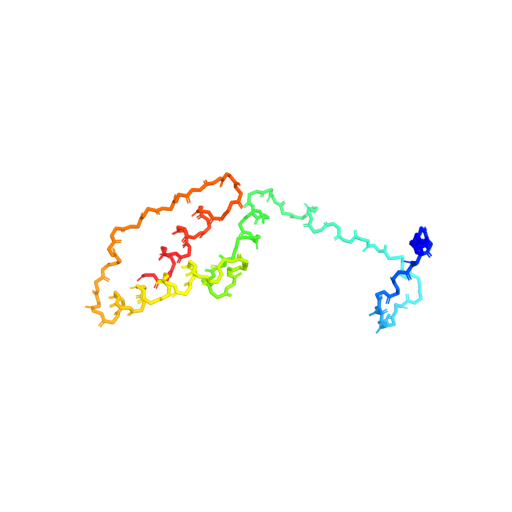A . GLU A 1 99 ? -6.493 5.022 2.216 1.00 91.06 99 GLU A CA 1
ATOM 723 C C . GLU A 1 99 ? -7.156 4.630 3.549 1.00 91.06 99 GLU A C 1
ATOM 725 O O . GLU A 1 99 ? -8.387 4.558 3.621 1.00 91.06 99 GLU A O 1
ATOM 730 N N . MET A 1 100 ? -6.355 4.394 4.591 1.00 88.69 100 MET A N 1
ATOM 731 C CA . MET A 1 100 ? -6.804 4.135 5.965 1.00 88.69 100 MET A CA 1
ATOM 732 C C . MET A 1 100 ? -7.007 5.426 6.756 1.00 88.69 100 MET A C 1
ATOM 734 O O . MET A 1 100 ? -8.055 5.518 7.436 1.00 88.69 100 MET A O 1
#

pLDDT: mean 76.01, std 18.6, range [41.91, 96.38]

Radius of gyration: 21.53 Å; Cα contacts (8 Å, |Δi|>4): 39; chains: 1; bounding box: 32×51×55 Å

Nearest PDB structures (foldseek):
  1j7k-assembly1_A  TM=9.734E-01  e=1.360E-03  Thermotoga maritima
  1in5-assembly1_A  TM=9.798E-01  e=1.744E-03  Thermotoga maritima
  7pbl-assembly1_C  TM=9.620E-01  e=1.744E-03  Streptococcus thermophilus
  8efv-assembly1_D  TM=9.494E-01  e=1.975E-03  Thermus thermophilus HB8

Solvent-accessible surface area (backbone atoms only — not comparable to full-atom values): 6880 Å² total; per-residue (Å²): 140,81,84,77,83,86,68,92,75,71,77,77,80,75,83,74,92,62,91,72,62,94,85,67,73,88,72,81,77,62,80,71,80,81,47,61,71,72,57,45,59,53,71,70,43,46,77,42,68,88,60,54,77,97,44,64,74,62,46,54,54,49,49,54,49,49,53,52,19,60,73,68,73,47,76,69,77,92,80,84,83,80,79,69,89,90,74,46,55,73,44,52,55,52,22,52,70,70,76,108

Foldseek 3Di:
DDDDDDPPDDDDCPDPPDDDDPPDDPDPPPVVPPDDPVVVVVVPQQQALVSDPDPCVVSVVVVVQLVVCVVVVHQGDDDDDDDDPPNCSVSVVNNSVNSD

Sequence (100 aa):
MAELPDISGRRIDLGVEGDLPPGAEPSVHDARAALPDQELDRSLRPPTLADFVNQAQVTDQLAVFIEAARGRGEPLDHVLLAGPPGLGKTSLANIVAAEM

Mean predicted aligned error: 15.38 Å